Protein AF-A0A957LSQ0-F1 (afdb_monomer_lite)

pLDDT: mean 96.92, std 3.1, range [70.19, 98.81]

Foldseek 3Di:
DVLLVVVVVCCVVVDFFEQEDPPCLVPLCVSLVSDGQEYEAEPPDQPLVSDVSSPPRHAYEDAAALVLLQDDPVSSLVSLVSNLVSVVVNVDDRYHYDHNDDHDPPRPVVSVVVSVVSNVVVNVVSVD

Sequence (128 aa):
PYSRRAIEIARAGGVPIIHFGTDTAGLLPLIREAGGDVIGVDWRIDLDAAWHMLGDGVAVQGNLDPIALFAPWEELRPRIQQVLDRAHAVGRPGHIFNLGHGILPQTPVENVKRLVEFVHEYSQGLRE

Secondary structure (DSSP, 8-state):
-HHHHHHHHHGGG-S--EEE-SS-GGGHHHHHHH--SEEE--TTS-HHHHHHHH-SS-EEE--B-GGGGGS-HHHHHHHHHHHHHHHHHT-SS-EE--BSSPPPTTS-HHHHHHHHHHHHHHHHHTT-

Structure (mmCIF, N/CA/C/O backbone):
data_AF-A0A957LSQ0-F1
#
_entry.id   AF-A0A957LSQ0-F1
#
loop_
_atom_site.group_PDB
_atom_site.id
_atom_site.type_symbol
_atom_site.label_atom_id
_atom_site.label_alt_id
_atom_site.label_comp_id
_atom_site.label_asym_id
_atom_site.label_entity_id
_atom_site.label_seq_id
_atom_site.pdbx_PDB_ins_code
_atom_site.Cartn_x
_atom_site.Cartn_y
_atom_site.Cartn_z
_atom_site.occupancy
_atom_site.B_iso_or_equiv
_atom_site.auth_seq_id
_atom_site.auth_comp_id
_atom_site.auth_asym_id
_atom_site.auth_atom_id
_atom_site.pdbx_PDB_model_num
ATOM 1 N N . PRO A 1 1 ? 17.412 -4.033 -13.916 1.00 91.62 1 PRO A N 1
ATOM 2 C CA . PRO A 1 1 ? 17.651 -5.178 -14.840 1.00 91.62 1 PRO A CA 1
ATOM 3 C C . PRO A 1 1 ? 17.334 -6.543 -14.206 1.00 91.62 1 PRO A C 1
ATOM 5 O O . PRO A 1 1 ? 16.622 -7.330 -14.816 1.00 91.62 1 PRO A O 1
ATOM 8 N N . TYR A 1 2 ? 17.817 -6.827 -12.989 1.00 96.94 2 TYR A N 1
ATOM 9 C CA . TYR A 1 2 ? 17.571 -8.121 -12.337 1.00 96.94 2 TYR A CA 1
ATOM 10 C C . TYR A 1 2 ? 16.106 -8.347 -11.943 1.00 96.94 2 TYR A C 1
ATOM 12 O O . TYR A 1 2 ? 15.609 -9.447 -12.156 1.00 96.94 2 TYR A O 1
ATOM 20 N N . SER A 1 3 ? 15.389 -7.311 -11.485 1.00 97.00 3 SER A N 1
ATOM 21 C CA . SER A 1 3 ? 13.945 -7.417 -11.220 1.00 97.00 3 SER A CA 1
ATOM 22 C C . SER A 1 3 ? 13.166 -7.830 -12.469 1.00 97.00 3 SER A C 1
ATOM 24 O O . SER A 1 3 ? 12.350 -8.738 -12.395 1.00 97.00 3 SER A O 1
ATOM 26 N N . ARG A 1 4 ? 13.490 -7.254 -13.639 1.00 97.81 4 ARG A N 1
ATOM 27 C CA . ARG A 1 4 ? 12.883 -7.645 -14.924 1.00 97.81 4 ARG A CA 1
ATOM 28 C C . ARG A 1 4 ? 13.081 -9.133 -15.208 1.00 97.81 4 ARG A C 1
ATOM 30 O O . ARG A 1 4 ? 12.112 -9.839 -15.451 1.00 97.81 4 ARG A O 1
ATOM 37 N N . ARG A 1 5 ? 14.318 -9.624 -15.084 1.00 98.06 5 ARG A N 1
ATOM 38 C CA . ARG A 1 5 ? 14.632 -11.046 -15.286 1.00 98.06 5 ARG A CA 1
ATOM 39 C C . ARG A 1 5 ? 13.887 -11.951 -14.298 1.00 98.06 5 ARG A C 1
ATOM 41 O O . ARG A 1 5 ? 13.396 -13.002 -14.689 1.00 98.06 5 ARG A O 1
ATOM 48 N N . ALA A 1 6 ? 13.805 -11.563 -13.025 1.00 98.00 6 ALA A N 1
ATOM 49 C CA . ALA A 1 6 ? 13.072 -12.328 -12.016 1.00 98.00 6 ALA A CA 1
ATOM 50 C C . ALA A 1 6 ? 11.572 -12.401 -12.343 1.00 98.00 6 ALA A C 1
ATOM 52 O O . ALA A 1 6 ? 10.979 -13.473 -12.256 1.00 98.00 6 ALA A O 1
ATOM 53 N N . ILE A 1 7 ? 10.984 -11.285 -12.783 1.00 97.75 7 ILE A N 1
ATOM 54 C CA . ILE A 1 7 ? 9.580 -11.203 -13.199 1.00 97.75 7 ILE A CA 1
ATOM 55 C C . ILE A 1 7 ? 9.333 -12.064 -14.442 1.00 97.75 7 ILE A C 1
ATOM 57 O O . ILE A 1 7 ? 8.380 -12.834 -14.457 1.00 97.75 7 ILE A O 1
ATOM 61 N N . GLU A 1 8 ? 10.199 -12.003 -15.456 1.00 96.81 8 GLU A N 1
ATOM 62 C CA . GLU A 1 8 ? 10.106 -12.847 -16.659 1.00 96.81 8 GLU A CA 1
ATOM 63 C C . GLU A 1 8 ? 10.123 -14.342 -16.320 1.00 96.81 8 GLU A C 1
ATOM 65 O O . GLU A 1 8 ? 9.316 -15.101 -16.851 1.00 96.81 8 GLU A O 1
ATOM 70 N N . ILE A 1 9 ? 10.991 -14.764 -15.393 1.00 97.62 9 ILE A N 1
ATOM 71 C CA . ILE A 1 9 ? 11.029 -16.151 -14.911 1.00 97.62 9 ILE A CA 1
ATOM 72 C C . ILE A 1 9 ? 9.735 -16.494 -14.162 1.00 97.62 9 ILE A C 1
ATOM 74 O O . ILE A 1 9 ? 9.125 -17.528 -14.427 1.00 97.62 9 ILE A O 1
ATOM 78 N N . ALA A 1 10 ? 9.292 -15.626 -13.249 1.00 97.00 10 ALA A N 1
ATOM 79 C CA . ALA A 1 10 ? 8.088 -15.848 -12.454 1.00 97.00 10 ALA A CA 1
ATOM 80 C C . ALA A 1 10 ? 6.813 -15.924 -13.315 1.00 97.00 10 ALA A C 1
ATOM 82 O O . ALA A 1 10 ? 5.889 -16.659 -12.965 1.00 97.00 10 ALA A O 1
ATOM 83 N N . ARG A 1 11 ? 6.775 -15.248 -14.475 1.00 96.06 11 ARG A N 1
ATOM 84 C CA . ARG A 1 11 ? 5.637 -15.307 -15.412 1.00 96.06 11 ARG A CA 1
ATOM 85 C C . ARG A 1 11 ? 5.369 -16.716 -15.940 1.00 96.06 11 ARG A C 1
ATOM 87 O O . ARG A 1 11 ? 4.224 -17.007 -16.279 1.00 96.06 11 ARG A O 1
ATOM 94 N N . ALA A 1 12 ? 6.363 -17.608 -15.945 1.00 95.94 12 ALA A N 1
ATOM 95 C CA . ALA A 1 12 ? 6.157 -19.017 -16.286 1.00 95.94 12 ALA A CA 1
ATOM 96 C C . ALA A 1 12 ? 5.166 -19.725 -15.339 1.00 95.94 12 ALA A C 1
ATOM 98 O O . ALA A 1 12 ? 4.589 -20.742 -15.712 1.00 95.94 12 ALA A O 1
ATOM 99 N N . GLY A 1 13 ? 4.937 -19.177 -14.138 1.00 96.00 13 GLY A N 1
ATOM 100 C CA . GLY A 1 13 ? 3.936 -19.668 -13.192 1.00 96.00 13 GLY A CA 1
ATOM 101 C C . GLY A 1 13 ? 2.484 -19.351 -13.569 1.00 96.00 13 GLY A C 1
ATOM 102 O O . GLY A 1 13 ? 1.582 -19.879 -12.929 1.00 96.00 13 GLY A O 1
ATOM 103 N N . GLY A 1 14 ? 2.233 -18.503 -14.576 1.00 96.69 14 GLY A N 1
ATOM 104 C CA . GLY A 1 14 ? 0.879 -18.214 -15.070 1.00 96.69 14 GLY A CA 1
ATOM 105 C C . GLY A 1 14 ? -0.037 -17.473 -14.087 1.00 96.69 14 GLY A C 1
ATOM 106 O O . GLY A 1 14 ? -1.251 -17.474 -14.273 1.00 96.69 14 GLY A O 1
ATOM 107 N N . VAL A 1 15 ? 0.523 -16.850 -13.04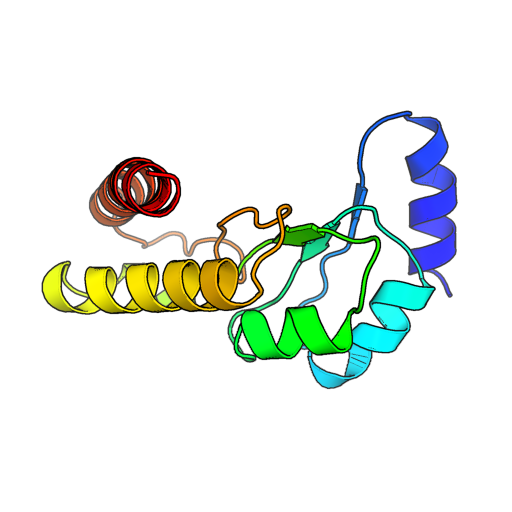6 1.00 97.12 15 VAL A N 1
ATOM 108 C CA . VAL A 1 15 ? -0.208 -16.088 -12.019 1.00 97.12 15 VAL A CA 1
ATOM 109 C C . VAL A 1 15 ? 0.216 -14.614 -12.016 1.00 97.12 15 VAL A C 1
ATOM 111 O O . VAL A 1 15 ? 1.329 -14.314 -12.460 1.00 97.12 15 VAL A O 1
ATOM 114 N N . PRO A 1 16 ? -0.629 -13.691 -11.510 1.00 97.56 16 PRO A N 1
ATOM 115 C CA . PRO A 1 16 ? -0.261 -12.284 -11.380 1.00 97.56 16 PRO A CA 1
ATOM 116 C C . PRO A 1 16 ? 0.966 -12.078 -10.486 1.00 97.56 16 PRO A C 1
ATOM 118 O O . PRO A 1 16 ? 1.120 -12.736 -9.456 1.00 97.56 16 PRO A O 1
ATOM 121 N N . ILE A 1 17 ? 1.817 -11.124 -10.854 1.00 98.31 17 ILE A N 1
ATOM 122 C CA . ILE A 1 17 ? 3.055 -10.794 -10.146 1.00 98.31 17 ILE A CA 1
ATOM 123 C C . ILE A 1 17 ? 2.943 -9.404 -9.525 1.00 98.31 17 ILE A C 1
ATOM 125 O O . ILE A 1 17 ? 2.711 -8.415 -10.224 1.00 98.31 17 ILE A O 1
ATOM 129 N N . ILE A 1 18 ? 3.185 -9.328 -8.215 1.00 98.38 18 ILE A N 1
ATOM 130 C CA . ILE A 1 18 ? 3.334 -8.066 -7.488 1.00 98.38 18 ILE A CA 1
ATOM 131 C C . ILE A 1 18 ? 4.821 -7.701 -7.449 1.00 98.38 18 ILE A C 1
ATOM 133 O O . ILE A 1 18 ? 5.634 -8.453 -6.911 1.00 98.38 18 ILE A O 1
ATOM 137 N N . HIS A 1 19 ? 5.181 -6.539 -7.992 1.00 98.19 19 HIS A N 1
ATOM 138 C CA . HIS A 1 19 ? 6.528 -5.981 -7.890 1.00 98.19 19 HIS A CA 1
ATOM 139 C C . HIS A 1 19 ? 6.537 -4.901 -6.807 1.00 98.19 19 HIS A C 1
ATOM 141 O O . HIS A 1 19 ? 5.973 -3.825 -6.983 1.00 98.19 19 HIS A O 1
ATOM 147 N N . PHE A 1 20 ? 7.157 -5.203 -5.669 1.00 97.88 20 PHE A N 1
ATOM 148 C CA . PHE A 1 20 ? 7.229 -4.302 -4.524 1.00 97.88 20 PHE A CA 1
ATOM 149 C C . PHE A 1 20 ? 8.681 -3.962 -4.194 1.00 97.88 20 PHE A C 1
ATOM 151 O O . PHE A 1 20 ? 9.520 -4.856 -4.076 1.00 97.88 20 PHE A O 1
ATOM 158 N N . GLY A 1 21 ? 8.959 -2.670 -4.035 1.00 93.12 21 GLY A N 1
ATOM 159 C CA . GLY A 1 21 ? 10.230 -2.152 -3.550 1.00 93.12 21 GLY A CA 1
ATOM 160 C C . GLY A 1 21 ? 9.996 -1.114 -2.458 1.00 93.12 21 GLY A C 1
ATOM 161 O O . GLY A 1 21 ? 9.107 -0.276 -2.570 1.00 93.12 21 GLY A O 1
ATOM 162 N N . THR A 1 22 ? 10.807 -1.152 -1.408 1.00 92.94 22 THR A N 1
ATOM 163 C CA . THR A 1 22 ? 10.754 -0.199 -0.291 1.00 92.94 22 THR A CA 1
ATOM 164 C C . THR A 1 22 ? 11.742 0.935 -0.505 1.00 92.94 22 THR A C 1
ATOM 166 O O . THR A 1 22 ? 12.866 0.663 -0.922 1.00 92.94 22 THR A O 1
ATOM 169 N N . ASP A 1 23 ? 11.365 2.162 -0.150 1.00 93.88 23 ASP A N 1
ATOM 170 C CA . ASP A 1 23 ? 12.188 3.359 -0.368 1.00 93.88 23 ASP A CA 1
ATOM 171 C C . ASP A 1 23 ? 12.433 3.610 -1.865 1.00 93.88 23 ASP A C 1
ATOM 173 O O . ASP A 1 23 ? 13.526 3.942 -2.320 1.00 93.88 23 ASP A O 1
ATOM 177 N N . THR A 1 24 ? 11.387 3.379 -2.668 1.00 94.19 24 THR A N 1
ATOM 178 C CA . THR A 1 24 ? 11.482 3.386 -4.136 1.00 94.19 24 THR A CA 1
ATOM 179 C C . THR A 1 24 ? 10.575 4.399 -4.823 1.00 94.19 24 THR A C 1
ATOM 181 O O . THR A 1 24 ? 10.424 4.343 -6.041 1.00 94.19 24 THR A O 1
ATOM 184 N N . ALA A 1 25 ? 10.023 5.374 -4.093 1.00 93.81 25 ALA A N 1
ATOM 185 C CA . ALA A 1 25 ? 9.149 6.407 -4.661 1.00 93.81 25 ALA A CA 1
ATOM 186 C C . ALA A 1 25 ? 9.761 7.086 -5.908 1.00 93.81 25 ALA A C 1
ATOM 188 O O . ALA A 1 25 ? 9.113 7.187 -6.948 1.00 93.81 25 ALA A O 1
ATOM 189 N N . GLY A 1 26 ? 11.047 7.457 -5.856 1.00 94.62 26 GLY A N 1
ATOM 190 C CA . GLY A 1 26 ? 11.769 8.041 -6.997 1.00 94.62 26 GLY A CA 1
ATOM 191 C C . GLY A 1 26 ? 12.104 7.063 -8.135 1.00 94.62 26 GLY A C 1
ATOM 192 O O . GLY A 1 26 ? 12.555 7.487 -9.194 1.00 94.62 26 GLY A O 1
ATOM 193 N N . LEU A 1 27 ? 11.893 5.761 -7.934 1.00 96.44 27 LEU A N 1
ATOM 194 C CA . LEU A 1 27 ? 12.186 4.688 -8.889 1.00 96.44 27 LEU A CA 1
ATOM 195 C C . LEU A 1 27 ? 10.919 4.044 -9.470 1.00 96.44 27 LEU A C 1
ATOM 197 O O . LEU A 1 27 ? 11.043 3.136 -10.291 1.00 96.44 27 LEU A O 1
ATOM 201 N N . LEU A 1 28 ? 9.716 4.499 -9.096 1.00 97.38 28 LEU A N 1
ATOM 202 C CA . LEU A 1 28 ? 8.448 3.927 -9.566 1.00 97.38 28 LEU A CA 1
ATOM 203 C C . LEU A 1 28 ? 8.356 3.793 -11.101 1.00 97.38 28 LEU A C 1
ATOM 205 O O . LEU A 1 28 ? 7.967 2.715 -11.557 1.00 97.38 28 LEU A O 1
ATOM 209 N N . PRO A 1 29 ? 8.785 4.779 -11.922 1.00 96.31 29 PRO A N 1
ATOM 210 C CA . PRO A 1 29 ? 8.811 4.608 -13.378 1.00 96.31 29 PRO A CA 1
ATOM 211 C C . PRO A 1 29 ? 9.719 3.453 -13.833 1.00 96.31 29 PRO A C 1
ATOM 213 O O . PRO A 1 29 ? 9.338 2.644 -14.676 1.00 96.31 29 PRO A O 1
ATOM 216 N N . LEU A 1 30 ? 10.893 3.299 -13.215 1.00 97.00 30 LEU A N 1
ATOM 217 C CA . LEU A 1 30 ? 11.830 2.217 -13.538 1.00 97.00 30 LEU A CA 1
ATOM 218 C C . LEU A 1 30 ? 11.325 0.848 -13.056 1.00 97.00 30 LEU A C 1
ATOM 220 O O . LEU A 1 30 ? 11.552 -0.170 -13.713 1.00 97.00 30 LEU A O 1
ATOM 224 N N . ILE A 1 31 ? 10.622 0.805 -11.922 1.00 97.44 31 ILE A N 1
ATOM 225 C CA . ILE A 1 31 ? 9.940 -0.395 -11.417 1.00 97.44 31 ILE A CA 1
ATOM 226 C C . ILE A 1 31 ? 8.845 -0.823 -12.399 1.00 97.44 31 ILE A C 1
ATOM 228 O O . ILE A 1 31 ? 8.785 -1.996 -12.776 1.00 97.44 31 ILE A O 1
ATOM 232 N N . ARG A 1 32 ? 8.045 0.130 -12.889 1.00 96.88 32 ARG A N 1
ATOM 233 C CA . ARG A 1 32 ? 7.023 -0.090 -13.920 1.00 96.88 32 ARG A CA 1
ATOM 234 C C . ARG A 1 32 ? 7.607 -0.626 -15.228 1.00 96.88 32 ARG A C 1
ATOM 236 O O . ARG A 1 32 ? 7.019 -1.525 -15.829 1.00 96.88 32 ARG A O 1
ATOM 243 N N . GLU A 1 33 ? 8.754 -0.106 -15.663 1.00 97.06 33 GLU A N 1
ATOM 244 C CA . GLU A 1 33 ? 9.488 -0.595 -16.840 1.00 97.06 33 GLU A CA 1
ATOM 245 C C . GLU A 1 33 ? 10.120 -1.979 -16.637 1.00 97.06 33 GLU A C 1
ATOM 247 O O . GLU A 1 33 ? 10.387 -2.708 -17.600 1.00 97.06 33 GLU A O 1
ATOM 252 N N . ALA A 1 34 ? 10.432 -2.348 -15.395 1.00 97.31 34 ALA A N 1
ATOM 253 C CA . ALA A 1 34 ? 10.905 -3.687 -15.072 1.00 97.31 34 ALA A CA 1
ATOM 254 C C . ALA A 1 34 ? 9.767 -4.720 -15.108 1.00 97.31 34 ALA A C 1
ATOM 256 O O . ALA A 1 34 ? 10.033 -5.889 -15.382 1.00 97.31 34 ALA A O 1
ATOM 257 N N . GLY A 1 35 ? 8.521 -4.287 -14.902 1.00 97.19 35 GLY A N 1
ATOM 258 C CA . GLY A 1 35 ? 7.313 -5.095 -15.031 1.00 97.19 35 GLY A CA 1
ATOM 259 C C . GLY A 1 35 ? 6.636 -5.392 -13.693 1.00 97.19 35 GLY A C 1
ATOM 260 O O . GLY A 1 35 ? 7.001 -4.843 -12.654 1.00 97.19 35 GLY A O 1
ATOM 261 N N . GLY A 1 36 ? 5.652 -6.288 -13.748 1.00 97.25 36 GLY A N 1
ATOM 262 C CA . GLY A 1 36 ? 4.701 -6.565 -12.671 1.00 97.25 36 GLY A CA 1
ATOM 263 C C . GLY A 1 36 ? 3.285 -6.233 -13.132 1.00 97.25 36 GLY A C 1
ATOM 264 O O . GLY A 1 36 ? 3.091 -5.310 -13.920 1.00 97.25 36 GLY A O 1
ATOM 265 N N . ASP A 1 37 ? 2.312 -7.015 -12.683 1.00 98.12 37 ASP A N 1
ATOM 266 C CA . ASP A 1 37 ? 0.893 -6.772 -12.971 1.00 98.12 37 ASP A CA 1
ATOM 267 C C . ASP A 1 37 ? 0.292 -5.827 -11.911 1.00 98.12 37 ASP A C 1
ATOM 269 O O . ASP A 1 37 ? -0.605 -5.029 -12.191 1.00 98.12 37 ASP A O 1
ATOM 273 N N . VAL A 1 38 ? 0.862 -5.867 -10.702 1.00 98.62 38 VAL A N 1
ATOM 274 C CA . VAL A 1 38 ? 0.591 -4.949 -9.593 1.00 98.62 38 VAL A CA 1
ATOM 275 C C . VAL A 1 38 ? 1.911 -4.354 -9.114 1.00 98.62 38 VAL A C 1
ATOM 277 O O . VAL A 1 38 ? 2.891 -5.083 -8.938 1.00 98.62 38 VAL A O 1
ATOM 280 N N . ILE A 1 39 ? 1.942 -3.052 -8.846 1.00 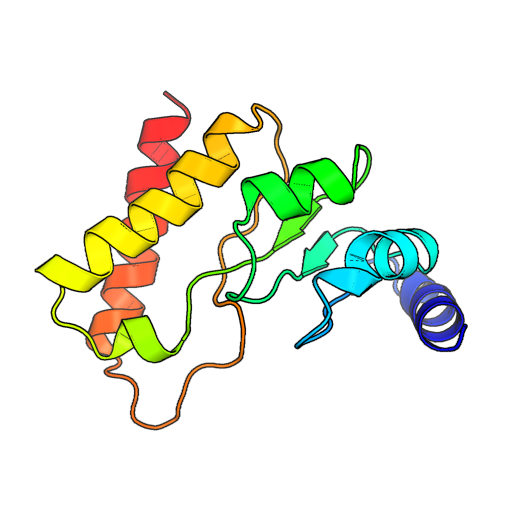98.62 39 ILE A N 1
ATOM 281 C CA . ILE A 1 39 ? 3.096 -2.394 -8.233 1.00 98.62 39 ILE A CA 1
ATOM 282 C C . ILE A 1 39 ? 2.782 -2.079 -6.771 1.00 98.62 39 ILE A C 1
ATOM 284 O O . ILE A 1 39 ? 1.806 -1.397 -6.461 1.00 98.62 39 ILE A O 1
ATOM 288 N N . GLY A 1 40 ? 3.598 -2.607 -5.862 1.00 98.50 40 GLY A N 1
ATOM 289 C CA . GLY A 1 40 ? 3.512 -2.270 -4.447 1.00 98.50 40 GLY A CA 1
ATOM 290 C C . GLY A 1 40 ? 4.118 -0.893 -4.191 1.00 98.50 40 GLY A C 1
ATOM 291 O O . GLY A 1 40 ? 5.224 -0.613 -4.651 1.00 98.50 40 GLY A O 1
ATOM 292 N N . VAL A 1 41 ? 3.408 -0.060 -3.441 1.00 98.50 41 VAL A N 1
ATOM 293 C CA . VAL A 1 41 ? 3.808 1.305 -3.093 1.00 98.50 41 VAL A CA 1
ATOM 294 C C . VAL A 1 41 ? 4.039 1.364 -1.584 1.00 98.50 41 VAL A C 1
ATOM 296 O O . VAL A 1 41 ? 3.207 0.891 -0.812 1.00 98.50 41 VAL A O 1
ATOM 299 N N . ASP A 1 42 ? 5.177 1.909 -1.150 1.00 97.56 42 ASP A N 1
ATOM 300 C CA . ASP A 1 42 ? 5.444 2.136 0.274 1.00 97.56 42 ASP A CA 1
ATOM 301 C C . ASP A 1 42 ? 4.802 3.441 0.780 1.00 97.56 42 ASP A C 1
ATOM 303 O O . ASP A 1 42 ? 4.335 4.265 -0.002 1.00 97.56 42 ASP A O 1
ATOM 307 N N . TRP A 1 43 ? 4.744 3.621 2.098 1.00 97.50 43 TRP A N 1
ATOM 308 C CA . TRP A 1 43 ? 3.955 4.670 2.757 1.00 97.50 43 TRP A CA 1
ATOM 309 C C . TRP A 1 43 ? 4.513 6.097 2.634 1.00 97.50 43 TRP A C 1
ATOM 311 O O . TRP A 1 43 ? 3.872 7.037 3.099 1.00 97.50 43 TRP A O 1
ATOM 321 N N . ARG A 1 44 ? 5.710 6.287 2.058 1.00 96.31 44 ARG A N 1
ATOM 322 C CA . ARG A 1 44 ? 6.372 7.607 1.980 1.00 96.31 44 ARG A CA 1
ATOM 323 C C . ARG A 1 44 ? 5.859 8.498 0.853 1.00 96.31 44 ARG A C 1
ATOM 325 O O . ARG A 1 44 ? 6.247 9.661 0.779 1.00 96.31 44 ARG A O 1
ATOM 332 N N . ILE A 1 45 ? 5.040 7.957 -0.037 1.00 97.50 45 ILE A N 1
ATOM 333 C CA . ILE A 1 45 ? 4.411 8.688 -1.133 1.00 97.50 45 ILE A CA 1
ATOM 334 C C . ILE A 1 45 ? 2.904 8.516 -1.037 1.00 97.50 45 ILE A C 1
ATOM 336 O O . ILE A 1 45 ? 2.416 7.460 -0.648 1.00 97.50 45 ILE A O 1
ATOM 340 N N . ASP A 1 46 ? 2.151 9.540 -1.406 1.00 97.94 46 ASP A N 1
ATOM 341 C CA . ASP A 1 46 ? 0.708 9.401 -1.506 1.00 97.94 46 ASP A CA 1
ATOM 342 C C . ASP A 1 46 ? 0.326 8.408 -2.621 1.00 97.94 46 ASP A C 1
ATOM 344 O O . ASP A 1 46 ? 0.897 8.425 -3.716 1.00 97.94 46 ASP A O 1
ATOM 348 N N . LEU A 1 47 ? -0.640 7.527 -2.346 1.00 98.31 47 LEU A N 1
ATOM 349 C CA . LEU A 1 47 ? -0.990 6.424 -3.247 1.00 98.31 47 LEU A CA 1
ATOM 350 C C . LEU A 1 47 ? -1.482 6.901 -4.621 1.00 98.31 47 LEU A C 1
ATOM 352 O O . LEU A 1 47 ? -1.123 6.316 -5.640 1.00 98.31 47 LEU A O 1
ATOM 356 N N . ASP A 1 48 ? -2.283 7.963 -4.656 1.00 98.25 48 ASP A N 1
ATOM 357 C CA . ASP A 1 48 ? -2.765 8.586 -5.888 1.00 98.25 48 ASP A CA 1
ATOM 358 C C . ASP A 1 48 ? -1.605 9.158 -6.702 1.00 98.25 48 ASP A C 1
ATOM 360 O O . ASP A 1 48 ? -1.503 8.870 -7.893 1.00 98.25 48 ASP A O 1
ATOM 364 N N . ALA A 1 49 ? -0.685 9.894 -6.075 1.00 98.12 49 ALA A N 1
ATOM 365 C CA . ALA A 1 49 ? 0.498 10.421 -6.753 1.00 98.12 49 ALA A CA 1
ATOM 366 C C . ALA A 1 49 ? 1.359 9.294 -7.352 1.00 98.12 49 ALA A C 1
ATOM 368 O O . ALA A 1 49 ? 1.741 9.357 -8.523 1.00 98.12 49 ALA A O 1
ATOM 369 N N . ALA A 1 50 ? 1.596 8.224 -6.587 1.00 98.00 50 ALA A N 1
ATOM 370 C CA . ALA A 1 50 ? 2.302 7.042 -7.070 1.00 98.00 50 ALA A CA 1
ATOM 371 C C . ALA A 1 50 ? 1.574 6.380 -8.252 1.00 98.00 50 ALA A C 1
ATOM 373 O O . ALA A 1 50 ? 2.201 6.040 -9.255 1.00 98.00 50 ALA A O 1
ATOM 374 N N . TRP A 1 51 ? 0.249 6.227 -8.177 1.00 98.00 51 TRP A N 1
ATOM 375 C CA . TRP A 1 51 ? -0.523 5.583 -9.239 1.00 98.00 51 TRP A CA 1
ATOM 376 C C . TRP A 1 51 ? -0.551 6.413 -10.530 1.00 98.00 51 TRP A C 1
ATOM 378 O O . TRP A 1 51 ? -0.486 5.841 -11.619 1.00 98.00 51 TRP A O 1
ATOM 388 N N . HIS A 1 52 ? -0.556 7.746 -10.426 1.00 97.12 52 HIS A N 1
ATOM 389 C CA . HIS A 1 52 ? -0.391 8.637 -11.577 1.00 97.12 52 HIS A CA 1
ATOM 390 C C . HIS A 1 52 ? 0.992 8.480 -12.226 1.00 97.12 52 HIS A C 1
ATOM 392 O O . HIS A 1 52 ? 1.076 8.363 -13.447 1.00 97.12 52 HIS A O 1
ATOM 398 N N . MET A 1 53 ? 2.071 8.406 -11.436 1.00 97.06 53 MET A N 1
ATOM 399 C CA . MET A 1 53 ? 3.429 8.175 -11.959 1.00 97.06 53 MET A CA 1
ATOM 400 C C . MET A 1 53 ? 3.564 6.834 -12.693 1.00 97.06 53 MET A C 1
ATOM 402 O O . MET A 1 53 ? 4.310 6.731 -13.664 1.00 97.06 53 MET A O 1
ATOM 406 N N . LEU A 1 54 ? 2.861 5.802 -12.220 1.00 97.62 54 LEU A N 1
ATOM 407 C CA . LEU A 1 54 ? 2.883 4.459 -12.806 1.00 97.62 54 LEU A CA 1
ATOM 408 C C . LEU A 1 54 ? 2.079 4.348 -14.114 1.00 97.62 54 LEU A C 1
ATOM 410 O O . LEU A 1 54 ? 2.281 3.391 -14.869 1.00 97.62 54 LEU A O 1
ATOM 414 N N . GLY A 1 55 ? 1.201 5.317 -14.393 1.00 95.88 55 GLY A N 1
ATOM 415 C CA . GLY A 1 55 ? 0.373 5.354 -15.597 1.00 95.88 55 GLY A CA 1
ATOM 416 C C . GLY A 1 55 ? -0.669 4.233 -15.654 1.00 95.88 55 GLY A C 1
ATOM 417 O O . GLY A 1 55 ? -1.040 3.650 -14.636 1.00 95.88 55 GLY A O 1
ATOM 418 N N . ASP A 1 56 ? -1.197 3.970 -16.848 1.00 93.88 56 ASP A N 1
ATOM 419 C CA . ASP A 1 56 ? -2.161 2.894 -17.104 1.00 93.88 56 ASP A CA 1
ATOM 420 C C . ASP A 1 56 ? -1.508 1.502 -17.231 1.00 93.88 56 ASP A C 1
ATOM 422 O O . ASP A 1 56 ? -0.298 1.332 -17.438 1.00 93.88 56 ASP A O 1
ATOM 426 N N . GLY A 1 57 ? -2.357 0.473 -17.153 1.00 93.56 57 GLY A N 1
ATOM 427 C CA . GLY A 1 57 ? -1.985 -0.919 -17.422 1.00 93.56 57 GLY A CA 1
ATOM 428 C C . GLY A 1 57 ? -1.344 -1.659 -16.246 1.00 93.56 57 GLY A C 1
ATOM 429 O O . GLY A 1 57 ? -0.857 -2.767 -16.446 1.00 93.56 57 GLY A O 1
ATOM 430 N N . VAL A 1 58 ? -1.348 -1.071 -15.044 1.00 97.12 58 VAL A N 1
ATOM 431 C CA . VAL A 1 58 ? -0.968 -1.742 -13.792 1.00 97.12 58 VAL A CA 1
ATOM 432 C C . VAL A 1 58 ? -1.934 -1.402 -12.661 1.00 97.12 58 VAL A C 1
ATOM 434 O O . VAL A 1 58 ? -2.458 -0.288 -12.571 1.00 97.12 58 VAL A O 1
ATOM 437 N N . ALA A 1 59 ? -2.132 -2.373 -11.779 1.00 98.50 59 ALA A N 1
ATOM 438 C CA . ALA A 1 59 ? -2.758 -2.181 -10.478 1.00 98.50 59 ALA A CA 1
ATOM 439 C C . ALA A 1 59 ? -1.732 -1.658 -9.451 1.00 98.50 59 ALA A C 1
ATOM 441 O O . ALA A 1 59 ? -0.520 -1.767 -9.655 1.00 98.50 59 ALA A O 1
ATOM 442 N N . VAL A 1 60 ? -2.210 -1.130 -8.324 1.00 98.56 60 VAL A N 1
ATOM 443 C CA . VAL A 1 60 ? -1.378 -0.708 -7.187 1.00 98.56 60 VAL A CA 1
ATOM 444 C C . VAL A 1 60 ? -1.767 -1.441 -5.912 1.00 98.56 60 VAL A C 1
ATOM 446 O O . VAL A 1 60 ? -2.944 -1.700 -5.662 1.00 98.56 60 VAL A O 1
ATOM 449 N N . GLN A 1 61 ? -0.771 -1.746 -5.083 1.00 98.81 61 GLN A N 1
ATOM 450 C CA . GLN A 1 61 ? -0.967 -2.301 -3.748 1.00 98.81 61 GLN A CA 1
ATOM 451 C C . GLN A 1 61 ? -0.377 -1.373 -2.683 1.00 98.81 61 GLN A C 1
ATOM 453 O O . GLN A 1 61 ? 0.780 -0.976 -2.808 1.00 98.81 61 GLN A O 1
ATOM 458 N N . GLY A 1 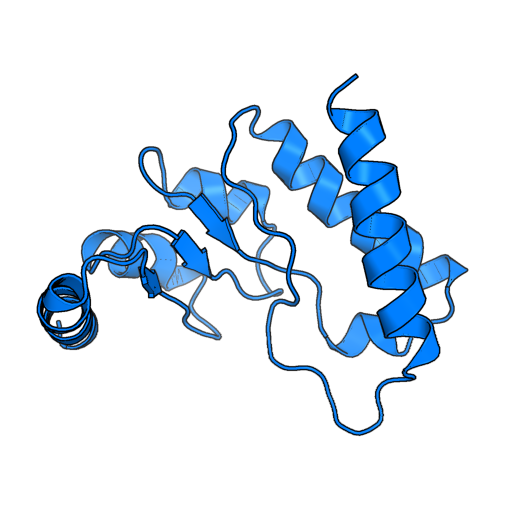62 ? -1.127 -1.095 -1.613 1.00 98.31 62 GLY A N 1
ATOM 459 C CA . GLY A 1 62 ? -0.651 -0.310 -0.470 1.00 98.31 62 GLY A CA 1
ATOM 460 C C . GLY A 1 62 ? -1.638 0.773 -0.003 1.00 98.31 62 GLY A C 1
ATOM 461 O O . GLY A 1 62 ? -2.825 0.718 -0.326 1.00 98.31 62 GLY A O 1
ATOM 462 N N . ASN A 1 63 ? -1.190 1.770 0.760 1.00 98.12 63 ASN A N 1
ATOM 463 C CA . ASN A 1 63 ? 0.176 1.894 1.286 1.00 98.12 63 ASN A CA 1
ATOM 464 C C . ASN A 1 63 ? 0.239 2.465 2.711 1.00 98.12 63 ASN A C 1
ATOM 466 O O . ASN A 1 63 ? 1.165 3.199 3.042 1.00 98.12 63 ASN A O 1
ATOM 470 N N . LEU A 1 64 ? -0.724 2.114 3.568 1.00 98.62 64 LEU A N 1
ATOM 471 C CA . LEU A 1 64 ? -0.787 2.613 4.946 1.00 98.62 64 LEU A CA 1
ATOM 472 C C . LEU A 1 64 ? 0.534 2.368 5.704 1.00 98.62 64 LEU A C 1
ATOM 474 O O . LEU A 1 64 ? 1.075 1.263 5.674 1.00 98.62 64 LEU A O 1
ATOM 478 N N . ASP A 1 65 ? 1.028 3.377 6.424 1.00 98.12 65 ASP A N 1
ATOM 479 C CA . ASP A 1 65 ? 2.194 3.234 7.305 1.00 98.12 65 ASP A CA 1
ATOM 480 C C . ASP A 1 65 ? 1.936 2.131 8.355 1.00 98.12 65 ASP A C 1
ATOM 482 O O . ASP A 1 65 ? 0.968 2.238 9.115 1.00 98.12 65 ASP A O 1
ATOM 486 N N . PRO A 1 66 ? 2.770 1.076 8.449 1.00 97.94 66 PRO A N 1
ATOM 487 C CA . PRO A 1 66 ? 2.593 0.024 9.453 1.00 97.94 66 PRO A CA 1
ATOM 488 C C . PRO A 1 66 ? 2.607 0.551 10.897 1.00 97.94 66 PRO A C 1
ATOM 490 O O . PRO A 1 66 ? 1.972 -0.048 11.766 1.00 97.94 66 PRO A O 1
ATOM 493 N N . ILE A 1 67 ? 3.286 1.671 11.174 1.00 97.94 67 ILE A N 1
ATOM 494 C CA . ILE A 1 67 ? 3.321 2.290 12.507 1.00 97.94 67 ILE A CA 1
ATOM 495 C C . ILE A 1 67 ? 1.958 2.893 12.872 1.00 97.94 67 ILE A C 1
ATOM 497 O O . ILE A 1 67 ? 1.608 2.937 14.052 1.00 97.94 67 ILE A O 1
ATOM 501 N N . ALA A 1 68 ? 1.131 3.274 11.890 1.00 98.00 68 ALA A N 1
ATOM 502 C CA . ALA A 1 68 ? -0.211 3.795 12.155 1.00 98.00 68 ALA A CA 1
ATOM 503 C C . ALA A 1 68 ? -1.080 2.794 12.935 1.00 98.00 68 ALA A C 1
ATOM 505 O O . ALA A 1 68 ? -1.953 3.203 13.695 1.00 98.00 68 ALA A O 1
ATOM 506 N N . LEU A 1 69 ? -0.805 1.489 12.819 1.00 98.19 69 LEU A N 1
ATOM 507 C CA . LEU A 1 69 ? -1.525 0.444 13.547 1.00 98.19 69 LEU A CA 1
ATOM 508 C C . LEU A 1 69 ? -1.313 0.465 15.068 1.00 98.19 69 LEU A C 1
ATOM 510 O O . LEU A 1 69 ? -2.022 -0.248 15.775 1.00 98.19 69 LEU A O 1
ATOM 514 N N . PHE A 1 70 ? -0.375 1.255 15.592 1.00 98.19 70 PHE A N 1
ATOM 515 C CA . PHE A 1 70 ? -0.221 1.471 17.035 1.00 98.19 70 PHE A CA 1
ATOM 516 C C . PHE A 1 70 ? -1.095 2.605 17.570 1.00 98.19 70 PHE A C 1
ATOM 518 O O . PHE A 1 70 ? -1.237 2.735 18.785 1.00 98.19 70 PHE A O 1
ATOM 525 N N . ALA A 1 71 ? -1.669 3.426 16.689 1.00 97.69 71 ALA A N 1
ATOM 526 C CA . ALA A 1 71 ? -2.501 4.539 17.103 1.00 97.69 71 ALA A CA 1
ATOM 527 C C . ALA A 1 71 ? -3.858 4.053 17.653 1.00 97.69 71 ALA A C 1
ATOM 529 O O . ALA A 1 71 ? -4.348 2.983 17.262 1.00 97.69 71 ALA A O 1
ATOM 530 N N . PRO A 1 72 ? -4.496 4.839 18.534 1.00 97.56 72 PRO A N 1
ATOM 531 C CA . PRO A 1 72 ? -5.905 4.660 18.865 1.00 97.56 72 PRO A CA 1
ATOM 532 C C . PRO A 1 72 ? -6.801 4.665 17.616 1.00 97.56 72 PRO A C 1
ATOM 534 O O . PRO A 1 72 ? -6.457 5.243 16.580 1.00 97.56 72 PRO A O 1
ATOM 537 N N . TRP A 1 73 ? -7.971 4.027 17.695 1.00 97.31 73 TRP A N 1
ATOM 538 C CA . TRP A 1 73 ? -8.839 3.829 16.527 1.00 97.31 73 TRP A CA 1
ATOM 539 C C . TRP A 1 73 ? -9.314 5.146 15.899 1.00 97.31 73 TRP A C 1
ATOM 541 O O . TRP A 1 73 ? -9.393 5.262 14.677 1.00 97.31 73 TRP A O 1
ATOM 551 N N . GLU A 1 74 ? -9.584 6.151 16.725 1.00 97.19 74 GLU A N 1
ATOM 552 C CA . GLU A 1 74 ? -9.971 7.500 16.322 1.00 97.19 74 GLU A CA 1
ATOM 553 C C . GLU A 1 74 ? -8.917 8.200 15.449 1.00 97.19 74 GLU A C 1
ATOM 555 O O . GLU A 1 74 ? -9.278 9.012 14.598 1.00 97.19 74 GLU A O 1
ATOM 560 N N . GLU A 1 75 ? -7.639 7.845 15.604 1.00 97.75 75 GLU A N 1
ATOM 561 C CA . GLU A 1 75 ? -6.527 8.360 14.801 1.00 97.75 75 GLU A CA 1
ATOM 562 C C . GLU A 1 75 ? -6.179 7.456 13.615 1.00 97.75 75 GLU A C 1
ATOM 564 O O . GLU A 1 75 ? -5.726 7.936 12.573 1.00 97.75 75 GLU A O 1
ATOM 569 N N . LEU A 1 76 ? -6.374 6.144 13.762 1.00 98.25 76 LEU A N 1
ATOM 570 C CA . LEU A 1 76 ? -6.109 5.164 12.713 1.00 98.25 76 LEU A CA 1
ATOM 571 C C . LEU A 1 76 ? -7.165 5.235 11.600 1.00 98.25 76 LEU A C 1
ATOM 573 O O . LEU A 1 76 ? -6.811 5.263 10.421 1.00 98.25 76 LEU A O 1
ATOM 577 N N . ARG A 1 77 ? -8.455 5.323 11.951 1.00 98.31 77 ARG A N 1
ATOM 578 C CA . ARG A 1 77 ? -9.567 5.315 10.985 1.00 98.31 77 ARG A CA 1
ATOM 579 C C . ARG A 1 77 ? -9.430 6.387 9.890 1.00 98.31 77 ARG A C 1
ATOM 581 O O . ARG A 1 77 ? -9.509 6.011 8.721 1.00 98.31 77 ARG A O 1
ATOM 588 N N . PRO A 1 78 ? -9.165 7.675 10.193 1.00 98.50 78 PRO A N 1
ATOM 589 C CA . PRO A 1 78 ? -9.014 8.702 9.158 1.00 98.50 78 PRO A CA 1
ATOM 590 C C . PRO A 1 78 ? -7.846 8.438 8.200 1.00 98.50 78 PRO A C 1
ATOM 592 O O . PRO A 1 78 ? -7.931 8.760 7.020 1.00 98.50 78 PRO A O 1
ATOM 595 N N . ARG A 1 79 ? -6.761 7.814 8.678 1.00 98.50 79 ARG A N 1
ATOM 596 C CA . ARG A 1 79 ? -5.600 7.467 7.840 1.00 98.50 79 ARG A CA 1
ATOM 597 C C . ARG A 1 79 ? -5.937 6.351 6.853 1.00 98.50 79 ARG A C 1
ATOM 599 O O . ARG A 1 79 ? -5.501 6.394 5.708 1.00 98.50 79 ARG A O 1
ATOM 606 N N . ILE A 1 80 ? -6.735 5.372 7.284 1.00 98.62 80 ILE A N 1
ATOM 607 C CA . ILE A 1 80 ? -7.234 4.304 6.407 1.00 98.62 80 ILE A CA 1
ATOM 608 C C . ILE A 1 80 ? -8.162 4.891 5.337 1.00 98.62 80 ILE A C 1
ATOM 610 O O . ILE A 1 80 ? -7.987 4.591 4.157 1.00 98.62 80 ILE A O 1
ATOM 614 N N . GLN A 1 81 ? -9.100 5.758 5.744 1.00 98.56 81 GLN A N 1
ATOM 615 C CA . GLN A 1 81 ? -10.000 6.471 4.828 1.00 98.56 81 GLN A CA 1
ATOM 616 C C . GLN A 1 81 ? -9.211 7.237 3.776 1.00 98.56 81 GLN A C 1
ATOM 618 O O . GLN A 1 81 ? -9.436 7.035 2.592 1.00 98.56 81 GLN A O 1
ATOM 623 N N . GLN A 1 82 ? -8.208 8.012 4.192 1.00 98.56 82 GLN A N 1
ATOM 624 C CA . GLN A 1 82 ? -7.398 8.807 3.276 1.00 98.56 82 GLN A CA 1
ATOM 625 C C . GLN A 1 82 ? -6.741 7.966 2.168 1.00 98.56 82 GLN A C 1
ATOM 627 O O . GLN A 1 82 ? -6.702 8.401 1.020 1.00 98.56 82 GLN A O 1
ATOM 632 N N . VAL A 1 83 ? -6.234 6.768 2.479 1.00 98.69 83 VAL A N 1
ATOM 633 C CA . VAL A 1 83 ? -5.652 5.869 1.465 1.00 98.69 83 VAL A CA 1
ATOM 634 C C . VAL A 1 83 ? -6.724 5.375 0.487 1.00 98.69 83 VAL A C 1
ATOM 636 O O . VAL A 1 83 ? -6.491 5.374 -0.722 1.00 98.69 83 VAL A O 1
ATOM 639 N N . LEU A 1 84 ? -7.893 4.975 0.995 1.00 98.69 84 LEU A N 1
ATOM 640 C CA . LEU A 1 84 ? -9.014 4.489 0.181 1.00 98.69 84 LEU A CA 1
ATOM 641 C C . LEU A 1 84 ? -9.606 5.598 -0.700 1.00 98.69 84 LEU A C 1
ATOM 643 O O . LEU A 1 84 ? -9.823 5.378 -1.888 1.00 98.69 84 LEU A O 1
ATOM 647 N N . ASP A 1 85 ? -9.795 6.793 -0.146 1.00 98.50 85 ASP A N 1
ATOM 648 C CA . ASP A 1 85 ? -10.322 7.963 -0.848 1.00 98.50 85 ASP A CA 1
ATOM 649 C C . ASP A 1 85 ? -9.375 8.403 -1.967 1.00 98.50 85 ASP A C 1
ATOM 651 O O . ASP A 1 85 ? -9.812 8.635 -3.092 1.00 98.50 85 ASP A O 1
ATOM 655 N N . ARG A 1 86 ? -8.063 8.455 -1.695 1.00 98.31 86 ARG A N 1
ATOM 656 C CA . ARG A 1 86 ? -7.047 8.757 -2.715 1.00 98.31 86 ARG A CA 1
ATOM 657 C C . ARG A 1 86 ? -7.056 7.731 -3.840 1.00 98.31 86 ARG A C 1
ATOM 659 O O . ARG A 1 86 ? -7.035 8.114 -5.004 1.00 98.31 86 ARG A O 1
ATOM 666 N N . ALA A 1 87 ? -7.114 6.439 -3.514 1.00 97.81 87 ALA A N 1
ATOM 667 C CA . ALA A 1 87 ? -7.213 5.392 -4.526 1.00 97.81 87 ALA A CA 1
ATOM 668 C C . ALA A 1 87 ? -8.483 5.535 -5.374 1.00 97.81 87 ALA A C 1
ATOM 670 O O . ALA A 1 87 ? -8.418 5.462 -6.600 1.00 97.81 87 ALA A O 1
ATOM 671 N N . HIS A 1 88 ? -9.628 5.767 -4.730 1.00 97.38 88 HIS A N 1
ATOM 672 C CA . HIS A 1 88 ? -10.911 5.944 -5.402 1.00 97.38 88 HIS A CA 1
ATOM 673 C C . HIS A 1 88 ? -10.922 7.181 -6.309 1.00 97.38 88 HIS A C 1
ATOM 675 O O . HIS A 1 88 ? -11.406 7.104 -7.436 1.00 97.38 88 HIS A O 1
ATOM 681 N N . ALA A 1 89 ? -10.311 8.285 -5.873 1.00 96.88 89 ALA A N 1
ATOM 682 C CA . ALA A 1 89 ? -10.207 9.523 -6.641 1.00 96.88 89 ALA A CA 1
ATOM 683 C C . ALA A 1 89 ? -9.428 9.374 -7.962 1.00 96.88 89 ALA A C 1
ATOM 685 O O . ALA A 1 89 ? -9.644 10.166 -8.877 1.00 96.88 89 ALA A O 1
ATOM 686 N N . VAL A 1 90 ? -8.568 8.352 -8.107 1.00 96.81 90 VAL A N 1
ATOM 687 C CA . VAL A 1 90 ? -7.922 8.030 -9.398 1.00 96.81 90 VAL A CA 1
ATOM 688 C C . VAL A 1 90 ? -8.952 7.574 -10.445 1.00 96.81 90 VAL A C 1
ATOM 690 O O . VAL A 1 90 ? -8.707 7.687 -11.643 1.00 96.81 90 VAL A O 1
ATOM 693 N N . GLY A 1 91 ? -10.122 7.084 -10.021 1.00 95.12 91 GLY A N 1
ATOM 694 C CA . GLY A 1 91 ? -11.258 6.830 -10.910 1.00 95.12 91 GLY A CA 1
ATOM 695 C C . GLY A 1 91 ? -11.117 5.591 -11.799 1.00 95.12 91 GLY A C 1
ATOM 696 O O . GLY A 1 91 ? -11.747 5.520 -12.853 1.00 95.12 91 GLY A O 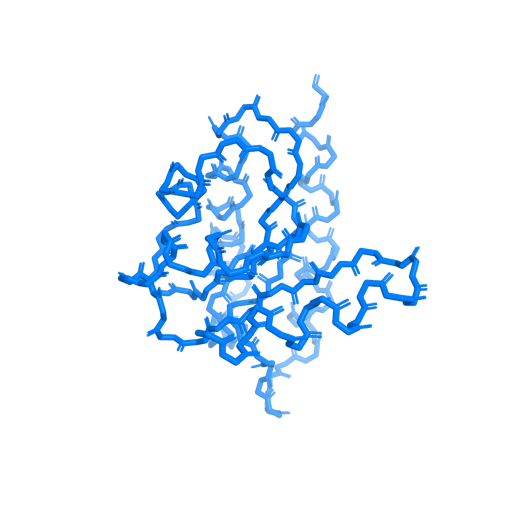1
ATOM 697 N N . ARG A 1 92 ? -10.298 4.605 -11.406 1.00 94.25 92 ARG A N 1
ATOM 698 C CA . ARG A 1 92 ? -10.123 3.341 -12.146 1.00 94.25 92 ARG A CA 1
ATOM 699 C C . ARG A 1 92 ? -9.930 2.141 -11.208 1.00 94.25 92 ARG A C 1
ATOM 701 O O . ARG A 1 92 ? -9.469 2.322 -10.082 1.00 94.25 92 ARG A O 1
ATOM 708 N N . PRO A 1 93 ? -10.273 0.910 -11.637 1.00 95.12 93 PRO A N 1
ATOM 709 C CA . PRO A 1 93 ? -10.068 -0.285 -10.822 1.00 95.12 93 PRO A CA 1
ATOM 710 C C . PRO A 1 93 ? -8.581 -0.642 -10.701 1.00 95.12 93 PRO A C 1
ATOM 712 O O . PRO A 1 93 ? -7.760 -0.232 -11.519 1.00 95.12 93 PRO A O 1
ATOM 715 N N . GLY A 1 94 ? -8.247 -1.472 -9.709 1.00 96.94 94 GLY A N 1
ATOM 716 C CA . GLY A 1 94 ? -6.889 -1.998 -9.527 1.00 96.94 94 GLY A CA 1
ATOM 717 C C . GLY A 1 94 ? -6.189 -1.554 -8.245 1.00 96.94 94 GLY A C 1
ATOM 718 O O . GLY A 1 94 ? -4.976 -1.693 -8.158 1.00 96.94 94 GLY A O 1
ATOM 719 N N . HIS A 1 95 ? -6.913 -1.043 -7.248 1.00 98.38 95 HIS A N 1
ATOM 720 C CA . HIS A 1 95 ? -6.352 -0.845 -5.912 1.00 98.38 95 HIS A CA 1
ATOM 721 C C . HIS A 1 95 ? -6.513 -2.102 -5.055 1.00 98.38 95 HIS A C 1
ATOM 723 O O . HIS A 1 95 ? -7.620 -2.608 -4.877 1.00 98.38 95 HIS A O 1
ATOM 729 N N . ILE A 1 96 ? -5.400 -2.580 -4.502 1.00 98.62 96 ILE A N 1
ATOM 730 C CA . ILE A 1 96 ? -5.354 -3.583 -3.439 1.00 98.62 96 ILE A CA 1
ATOM 731 C C . ILE A 1 96 ? -4.873 -2.872 -2.174 1.00 98.62 96 ILE A C 1
ATOM 733 O O . ILE A 1 96 ? -3.698 -2.519 -2.054 1.00 98.62 96 ILE A O 1
ATOM 737 N N . PHE A 1 97 ? -5.767 -2.650 -1.212 1.00 98.75 97 PHE A N 1
ATOM 738 C CA . PHE A 1 97 ? -5.359 -2.057 0.057 1.00 98.75 97 PHE A CA 1
ATOM 739 C C . PHE A 1 97 ? -4.340 -2.961 0.762 1.00 98.75 97 PHE A C 1
ATOM 741 O O . PHE A 1 97 ? -4.543 -4.167 0.898 1.00 98.75 97 PHE A O 1
ATOM 748 N N . ASN A 1 98 ? -3.243 -2.370 1.227 1.00 98.69 98 ASN A N 1
ATOM 749 C CA . ASN A 1 98 ? -2.264 -3.044 2.071 1.00 98.69 98 ASN A CA 1
ATOM 750 C C . ASN A 1 98 ? -1.494 -2.006 2.899 1.00 98.69 98 ASN A C 1
ATOM 752 O O . ASN A 1 98 ? -1.595 -0.797 2.669 1.00 98.69 98 ASN A O 1
ATOM 756 N N . LEU A 1 99 ? -0.689 -2.481 3.839 1.00 98.50 99 LEU A N 1
ATOM 757 C CA . LEU A 1 99 ? 0.350 -1.668 4.451 1.00 98.50 99 LEU A CA 1
ATOM 758 C C . LEU A 1 99 ? 1.459 -1.374 3.429 1.00 98.50 99 LEU A C 1
ATOM 760 O O . LEU A 1 99 ? 1.684 -2.142 2.492 1.00 98.50 99 LEU A O 1
ATOM 764 N N . GLY A 1 100 ? 2.190 -0.281 3.634 1.00 97.38 100 GLY A N 1
ATOM 765 C CA . GLY A 1 100 ? 3.374 0.073 2.850 1.00 97.38 100 GLY A CA 1
ATOM 766 C C . GLY A 1 100 ? 4.626 -0.737 3.215 1.00 97.38 100 GLY A C 1
ATOM 767 O O . GLY A 1 100 ? 5.679 -0.524 2.621 1.00 97.38 100 GLY A O 1
ATOM 768 N N . HIS A 1 101 ? 4.541 -1.626 4.212 1.00 97.50 101 HIS A N 1
ATOM 769 C CA . HIS A 1 101 ? 5.577 -2.579 4.619 1.00 97.50 101 HIS A CA 1
ATOM 770 C C . HIS A 1 101 ? 4.964 -3.693 5.486 1.00 97.50 1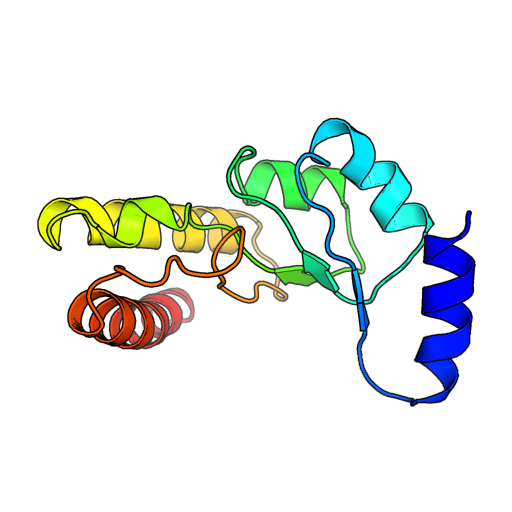01 HIS A C 1
ATOM 772 O O . HIS A 1 101 ? 3.798 -3.631 5.867 1.00 97.50 101 HIS A O 1
ATOM 778 N N . GLY A 1 102 ? 5.759 -4.701 5.844 1.00 96.12 102 GLY A N 1
ATOM 779 C CA . GLY A 1 102 ? 5.375 -5.711 6.828 1.00 96.12 102 GLY A CA 1
ATOM 780 C C . GLY A 1 102 ? 4.985 -5.121 8.189 1.00 96.12 102 GLY A C 1
ATOM 781 O O . GLY A 1 102 ? 5.592 -4.159 8.664 1.00 96.12 102 GLY A O 1
ATOM 782 N N . ILE A 1 103 ? 3.982 -5.746 8.805 1.00 96.56 103 ILE A N 1
ATOM 783 C CA . ILE A 1 103 ? 3.511 -5.452 10.160 1.00 96.56 103 ILE A CA 1
ATOM 784 C C . ILE A 1 103 ? 4.626 -5.637 11.201 1.00 96.56 103 ILE A C 1
ATOM 786 O O . ILE A 1 103 ? 5.507 -6.486 11.038 1.00 96.56 103 ILE A O 1
ATOM 790 N N . LEU A 1 104 ? 4.583 -4.860 12.286 1.00 97.06 104 LEU A N 1
ATOM 791 C CA . LEU A 1 104 ? 5.545 -4.975 13.380 1.00 97.06 104 LEU A CA 1
ATOM 792 C C . LEU A 1 104 ? 5.081 -6.031 14.403 1.00 97.06 104 LEU A C 1
ATOM 794 O O . LEU A 1 104 ? 3.881 -6.153 14.650 1.00 97.06 104 LEU A O 1
ATOM 798 N N . PRO A 1 105 ? 5.993 -6.787 15.045 1.00 97.00 105 PRO A N 1
ATOM 799 C CA . PRO A 1 105 ? 5.601 -7.886 15.935 1.00 97.00 105 PRO A CA 1
ATOM 800 C C . PRO A 1 105 ? 4.713 -7.466 17.114 1.00 97.00 105 PRO A C 1
ATOM 802 O O . PRO A 1 105 ? 3.894 -8.250 17.580 1.00 97.00 105 PRO A O 1
ATOM 805 N N . GLN A 1 106 ? 4.874 -6.235 17.602 1.00 97.25 106 GLN A N 1
ATOM 806 C CA . GLN A 1 106 ? 4.121 -5.692 18.736 1.00 97.25 106 GLN A CA 1
ATOM 807 C C . GLN A 1 106 ? 2.809 -5.015 18.321 1.00 97.25 106 GLN A C 1
ATOM 809 O O . GLN A 1 106 ? 2.124 -4.454 19.175 1.00 97.25 106 GLN A O 1
ATOM 814 N N . THR A 1 107 ? 2.460 -5.021 17.031 1.00 97.88 107 THR A N 1
ATOM 815 C CA . THR A 1 107 ? 1.239 -4.376 16.554 1.00 97.88 107 THR A CA 1
ATOM 816 C C . THR A 1 107 ? 0.005 -4.997 17.228 1.00 97.88 107 THR A C 1
ATOM 818 O O . THR A 1 107 ? -0.152 -6.222 17.198 1.00 97.88 107 THR A O 1
ATOM 821 N N . PRO A 1 108 ? -0.900 -4.189 17.815 1.00 97.25 108 PRO A N 1
ATOM 822 C CA . PRO A 1 108 ? -2.113 -4.706 18.435 1.00 97.25 108 PRO A CA 1
ATOM 823 C C . PRO A 1 108 ? -2.984 -5.464 17.425 1.00 97.25 108 PRO A C 1
ATOM 825 O O . PRO A 1 108 ? -3.486 -4.881 16.465 1.00 97.25 108 PRO A O 1
ATOM 828 N N . VAL A 1 109 ? -3.216 -6.759 17.663 1.00 97.44 109 VAL A N 1
ATOM 829 C CA . VAL A 1 109 ? -4.035 -7.624 16.786 1.00 97.44 109 VAL A CA 1
ATOM 830 C C . VAL A 1 109 ? -5.441 -7.058 16.578 1.00 97.44 109 VAL A C 1
ATOM 832 O O . VAL A 1 109 ? -6.000 -7.162 15.490 1.00 97.44 109 VAL A O 1
ATOM 835 N N . GLU A 1 110 ? -6.002 -6.429 17.609 1.00 97.31 110 GLU A N 1
ATOM 836 C CA . GLU A 1 110 ? -7.320 -5.796 17.547 1.00 97.31 110 GLU A CA 1
ATOM 837 C C . GLU A 1 110 ? -7.375 -4.674 16.500 1.00 97.31 110 GLU A C 1
ATOM 839 O O . GLU A 1 110 ? -8.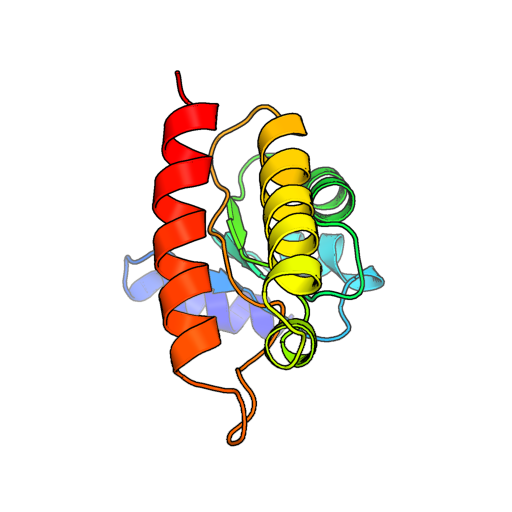322 -4.606 15.719 1.00 97.31 110 GLU A O 1
ATOM 844 N N . ASN A 1 111 ? -6.324 -3.855 16.401 1.00 97.62 111 ASN A N 1
ATOM 845 C CA . ASN A 1 111 ? -6.254 -2.803 15.388 1.00 97.62 111 ASN A CA 1
ATOM 846 C C . ASN A 1 111 ? -6.154 -3.386 13.972 1.00 97.62 111 ASN A C 1
ATOM 848 O O . ASN A 1 111 ? -6.718 -2.821 13.040 1.00 97.62 111 ASN A O 1
ATOM 852 N N . VAL A 1 112 ? -5.496 -4.539 13.805 1.00 98.06 112 VAL A N 1
ATOM 853 C CA . VAL A 1 112 ? -5.429 -5.242 12.511 1.00 98.06 112 VAL A CA 1
ATOM 854 C C . VAL A 1 112 ? -6.802 -5.766 12.096 1.00 98.06 112 VAL A C 1
ATOM 856 O O . VAL A 1 112 ? -7.188 -5.616 10.940 1.00 98.06 112 VAL A O 1
ATOM 859 N N . LYS A 1 113 ? -7.561 -6.356 13.027 1.00 98.19 113 LYS A N 1
ATOM 860 C CA . LYS A 1 113 ? -8.922 -6.841 12.748 1.00 98.19 113 LYS A CA 1
ATOM 861 C C . LYS A 1 113 ? -9.844 -5.698 12.335 1.00 98.19 113 LYS A C 1
ATOM 863 O O . LYS A 1 113 ? -10.449 -5.769 11.268 1.00 98.19 113 LYS A O 1
ATOM 868 N N . ARG A 1 114 ? -9.852 -4.611 13.116 1.00 98.19 114 ARG A N 1
ATOM 869 C CA . ARG A 1 114 ? -10.646 -3.410 12.815 1.00 98.19 114 ARG A CA 1
ATOM 870 C C . ARG A 1 114 ? -10.254 -2.768 11.492 1.00 98.19 114 ARG A C 1
ATOM 872 O O . ARG A 1 114 ? -11.129 -2.330 10.757 1.00 98.19 114 ARG A O 1
ATOM 879 N N . LEU A 1 115 ? -8.959 -2.736 11.163 1.00 98.56 115 LEU A N 1
ATOM 880 C CA . LEU A 1 115 ? -8.481 -2.287 9.855 1.00 98.56 115 LEU A CA 1
ATOM 881 C C . LEU A 1 115 ? -9.137 -3.096 8.726 1.00 98.56 115 LEU A C 1
ATOM 883 O O . LEU A 1 115 ? -9.672 -2.505 7.793 1.00 98.56 115 LEU A O 1
ATOM 887 N N . VAL A 1 116 ? -9.083 -4.429 8.800 1.00 98.50 116 VAL A N 1
ATOM 888 C CA . VAL A 1 116 ? -9.612 -5.312 7.747 1.00 98.50 116 VAL A CA 1
ATOM 889 C C . VAL A 1 116 ? -11.124 -5.155 7.594 1.00 98.50 116 VAL A C 1
ATOM 891 O O . VAL A 1 116 ? -11.606 -5.001 6.473 1.00 98.50 116 VAL A O 1
ATOM 894 N N . GLU A 1 117 ? -11.865 -5.163 8.704 1.00 98.56 117 GLU A N 1
ATOM 895 C CA . GLU A 1 117 ? -13.319 -4.945 8.715 1.00 98.56 117 GLU A CA 1
ATOM 896 C C . GLU A 1 117 ? -13.670 -3.600 8.070 1.00 98.56 117 GLU A C 1
ATOM 898 O O . GLU A 1 117 ? -14.433 -3.546 7.104 1.00 98.56 117 GLU A O 1
ATOM 903 N N . PHE A 1 118 ? -13.012 -2.529 8.515 1.00 98.62 118 PHE A N 1
ATOM 904 C CA . PHE A 1 118 ? -13.263 -1.181 8.025 1.00 98.62 118 PHE A CA 1
ATOM 905 C C . PHE A 1 118 ? -12.936 -1.005 6.535 1.00 98.62 118 PHE A C 1
ATOM 907 O O . PHE A 1 118 ? -13.687 -0.349 5.818 1.00 98.62 118 PHE A O 1
ATOM 914 N N . VAL A 1 119 ? -11.845 -1.599 6.037 1.00 98.62 119 VAL A N 1
ATOM 915 C CA . VAL A 1 119 ? -11.495 -1.555 4.605 1.00 98.62 119 VAL A CA 1
ATOM 916 C C . VAL A 1 119 ? -12.582 -2.217 3.754 1.00 98.62 119 VAL A C 1
ATOM 918 O O . VAL A 1 119 ? -12.952 -1.682 2.705 1.00 98.62 119 VAL A O 1
ATOM 921 N N . HIS A 1 120 ? -13.123 -3.359 4.187 1.00 98.44 120 HIS A N 1
ATOM 922 C CA . HIS A 1 120 ? -14.202 -4.028 3.461 1.00 98.44 120 HIS A CA 1
ATOM 923 C C . HIS A 1 120 ? -15.490 -3.201 3.456 1.00 98.44 120 HIS A C 1
ATOM 925 O O . HIS A 1 120 ? -16.057 -2.999 2.383 1.00 98.44 120 HIS A O 1
ATOM 931 N N . GLU A 1 121 ? -15.915 -2.693 4.614 1.00 98.19 121 GLU A N 1
ATOM 932 C CA . GLU A 1 121 ? -17.128 -1.879 4.749 1.00 98.19 121 GLU A CA 1
ATOM 933 C C . GLU A 1 121 ? -17.030 -0.573 3.952 1.00 98.19 121 GLU A C 1
ATOM 935 O O . GLU A 1 121 ? -17.877 -0.278 3.109 1.00 98.19 121 GLU A O 1
ATOM 940 N N . TYR A 1 122 ? -15.959 0.196 4.158 1.00 98.25 122 TYR A N 1
ATOM 941 C CA . TYR A 1 122 ? -15.798 1.507 3.531 1.00 98.25 122 TYR A CA 1
ATOM 942 C C . TYR A 1 122 ? -15.652 1.394 2.010 1.00 98.25 122 TYR A C 1
ATOM 944 O O . TYR A 1 122 ? -16.266 2.151 1.262 1.00 98.25 122 TYR A O 1
ATOM 952 N N . SER A 1 123 ? -14.891 0.405 1.526 1.00 96.44 123 SER A N 1
ATOM 953 C CA . SER A 1 123 ? -14.723 0.210 0.082 1.00 96.44 123 SER A CA 1
ATOM 954 C C . SER A 1 123 ? -15.996 -0.273 -0.618 1.00 96.44 123 SER A C 1
ATOM 956 O O . SER A 1 123 ? -16.125 -0.044 -1.819 1.00 96.44 123 SER A O 1
ATOM 958 N N . GLN A 1 124 ? -16.922 -0.942 0.084 1.00 95.25 124 GLN A N 1
ATOM 959 C CA . GLN A 1 124 ? -18.249 -1.257 -0.458 1.00 95.25 124 GLN A CA 1
ATOM 960 C C . GLN A 1 124 ? -19.057 0.018 -0.693 1.00 95.25 124 GLN A C 1
ATOM 962 O O . GLN A 1 124 ? -19.533 0.204 -1.807 1.00 95.25 124 GLN A O 1
ATOM 967 N N . GLY A 1 125 ? -19.104 0.921 0.290 1.00 92.75 125 GLY A N 1
ATOM 968 C CA . GLY A 1 125 ? -19.815 2.197 0.160 1.00 92.75 125 GLY A CA 1
ATOM 969 C C . GLY A 1 125 ? -19.260 3.119 -0.931 1.00 92.75 125 GLY A C 1
ATOM 970 O O . GLY A 1 125 ? -20.015 3.865 -1.532 1.00 92.75 125 GLY A O 1
ATOM 971 N N . LEU A 1 126 ? -17.962 3.041 -1.251 1.00 90.88 126 LEU A N 1
ATOM 972 C CA . LEU A 1 126 ? -17.364 3.791 -2.371 1.00 90.88 126 LEU A CA 1
ATOM 973 C C . LEU A 1 126 ? -17.753 3.263 -3.766 1.00 90.88 126 LEU A C 1
ATOM 975 O O . LEU A 1 126 ? -17.406 3.883 -4.771 1.00 90.88 126 LEU A O 1
ATOM 979 N N . ARG A 1 127 ? -18.370 2.080 -3.860 1.00 82.88 127 ARG A N 1
ATOM 980 C CA . ARG A 1 127 ? -18.798 1.478 -5.137 1.00 82.88 127 ARG A CA 1
ATOM 981 C C . ARG A 1 127 ? -20.285 1.676 -5.427 1.00 82.88 127 ARG A C 1
ATOM 983 O O . ARG A 1 127 ? -20.700 1.357 -6.541 1.00 82.88 127 ARG A O 1
ATOM 990 N N . GLU A 1 128 ? -21.047 2.124 -4.435 1.00 70.19 128 GLU A N 1
ATOM 991 C CA . GLU A 1 128 ? -22.471 2.466 -4.541 1.00 70.19 128 GLU A CA 1
ATOM 992 C C . GLU A 1 128 ? -22.650 3.896 -5.064 1.00 70.19 128 GLU A C 1
ATOM 994 O O . GLU A 1 128 ? -23.566 4.089 -5.896 1.00 70.19 128 GLU A O 1
#

Radius of gyration: 15.15 Å; chains: 1; bounding box: 40×30×36 Å